Protein AF-A0A6J4KPB9-F1 (afdb_monomer_lite)

Secondary structure (DSSP, 8-state):
--------S-EEEEEETT-SSS-HHHHHHHHHHHHHTT--EEEEEETT--TTHHHHHHHHHHHHHHHHHH--

Radius of gyration: 13.34 Å; chains: 1; bounding box: 31×35×29 Å

Structure (mmCIF, N/CA/C/O backbone):
data_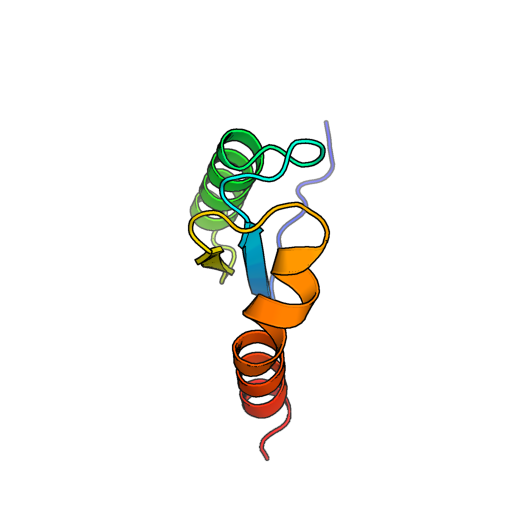AF-A0A6J4KPB9-F1
#
_entry.id   AF-A0A6J4KPB9-F1
#
loop_
_atom_site.group_PDB
_atom_site.id
_atom_site.type_symbol
_atom_site.label_atom_id
_atom_site.label_alt_id
_atom_site.label_comp_id
_atom_site.label_asym_id
_atom_site.label_entity_id
_atom_site.label_seq_id
_atom_site.pdbx_PDB_ins_code
_atom_site.Cartn_x
_atom_site.Cartn_y
_atom_site.Cartn_z
_atom_site.occupancy
_atom_site.B_iso_or_equiv
_atom_site.auth_seq_id
_atom_site.auth_comp_id
_atom_site.auth_asym_id
_atom_site.auth_atom_id
_atom_site.pdbx_PDB_model_num
ATOM 1 N N . MET A 1 1 ? -1.474 25.169 8.597 1.00 45.59 1 MET A N 1
ATOM 2 C CA . MET A 1 1 ? -1.451 23.880 9.323 1.00 45.59 1 MET A CA 1
ATOM 3 C C . MET A 1 1 ? -2.444 22.960 8.646 1.00 45.59 1 MET A C 1
ATOM 5 O O . MET A 1 1 ? -3.615 23.309 8.606 1.00 45.59 1 MET A O 1
ATOM 9 N N . SER A 1 2 ? -2.004 21.850 8.050 1.00 58.16 2 SER A N 1
ATOM 10 C CA . SER A 1 2 ? -2.954 20.853 7.546 1.00 58.16 2 SER A CA 1
ATOM 11 C C . SER A 1 2 ? -3.800 20.367 8.730 1.00 58.16 2 SER A C 1
ATOM 13 O O . SER A 1 2 ? -3.203 20.025 9.756 1.00 58.16 2 SER A O 1
ATOM 15 N N . PRO A 1 3 ? -5.143 20.376 8.643 1.00 58.97 3 PRO A N 1
ATOM 16 C CA . PRO A 1 3 ? -5.991 19.843 9.705 1.00 58.97 3 PRO A CA 1
ATOM 17 C C . PRO A 1 3 ? -5.514 18.426 10.033 1.00 58.97 3 PRO A C 1
ATOM 19 O O . PRO A 1 3 ? -5.125 17.692 9.124 1.00 58.97 3 PRO A O 1
ATOM 22 N N . GLY A 1 4 ? -5.458 18.081 11.322 1.00 70.75 4 GLY A N 1
ATOM 23 C CA . GLY A 1 4 ? -4.945 16.801 11.818 1.00 70.75 4 GLY A CA 1
ATOM 24 C C . GLY A 1 4 ? -5.758 15.619 11.292 1.00 70.75 4 GLY A C 1
ATOM 25 O O . GLY A 1 4 ? -6.638 15.109 11.978 1.00 70.75 4 GLY A O 1
ATOM 26 N N . PHE A 1 5 ? -5.496 15.221 10.048 1.00 73.56 5 PHE A N 1
ATOM 27 C CA . PHE A 1 5 ? -6.167 14.120 9.383 1.00 73.56 5 PHE A CA 1
ATOM 28 C C . PHE A 1 5 ? -5.663 12.807 9.972 1.00 73.56 5 PHE A C 1
ATOM 30 O O . PHE A 1 5 ? -4.489 12.458 9.833 1.00 73.56 5 PHE A O 1
ATOM 37 N N . THR A 1 6 ? -6.576 12.081 10.609 1.00 86.25 6 THR A N 1
ATOM 38 C CA . THR A 1 6 ? -6.303 10.785 11.224 1.00 86.25 6 THR A CA 1
ATOM 39 C C . THR A 1 6 ? -7.250 9.748 10.646 1.00 86.25 6 THR A C 1
ATOM 41 O O . THR A 1 6 ? -8.472 9.880 10.744 1.00 86.25 6 THR A O 1
ATOM 44 N N . LEU A 1 7 ? -6.692 8.675 10.088 1.00 92.50 7 LEU A N 1
ATOM 45 C CA . LEU A 1 7 ? -7.464 7.498 9.706 1.00 92.50 7 LEU A CA 1
ATOM 46 C C . LEU A 1 7 ? -7.914 6.771 10.978 1.00 92.50 7 LEU A C 1
ATOM 48 O O . LEU A 1 7 ? -7.086 6.292 11.747 1.00 92.50 7 LEU A O 1
ATOM 52 N N . ARG A 1 8 ? -9.229 6.703 11.210 1.00 94.44 8 ARG A N 1
ATOM 53 C CA . ARG A 1 8 ? -9.817 6.072 12.412 1.00 94.44 8 ARG A CA 1
ATOM 54 C C . ARG A 1 8 ? -10.299 4.643 12.188 1.00 94.44 8 ARG A C 1
ATOM 56 O O . ARG A 1 8 ? -10.656 3.959 13.140 1.00 94.44 8 ARG A O 1
ATOM 63 N N . ARG A 1 9 ? -10.367 4.202 10.933 1.00 94.62 9 ARG A N 1
ATOM 64 C CA . ARG A 1 9 ? -10.839 2.868 10.557 1.00 94.62 9 ARG A CA 1
ATOM 65 C C . ARG A 1 9 ? -9.675 2.033 10.030 1.00 94.62 9 ARG A C 1
ATOM 67 O O . ARG A 1 9 ? -8.769 2.603 9.415 1.00 94.62 9 ARG A O 1
ATOM 74 N N . PRO A 1 10 ? -9.693 0.708 10.253 1.00 96.94 10 PRO A N 1
ATOM 75 C CA . PRO A 1 10 ? -8.671 -0.188 9.732 1.00 96.94 10 PRO A CA 1
ATOM 76 C C . PRO A 1 10 ? -8.425 0.032 8.230 1.00 96.94 10 PRO A C 1
ATOM 78 O O . PRO A 1 10 ? -9.333 -0.178 7.431 1.00 96.94 10 PRO A O 1
ATOM 81 N N . THR A 1 11 ? -7.211 0.437 7.845 1.00 97.50 11 THR A N 1
ATOM 82 C CA . THR A 1 11 ? -6.848 0.846 6.472 1.00 97.50 11 THR A CA 1
ATOM 83 C C . THR A 1 11 ? -5.721 -0.029 5.921 1.00 97.50 11 THR A C 1
ATOM 85 O O . THR A 1 11 ? -4.749 -0.284 6.630 1.00 97.50 11 THR A O 1
ATOM 88 N N . LEU A 1 12 ? -5.828 -0.477 4.667 1.00 98.38 12 LEU A N 1
ATOM 89 C CA . LEU A 1 12 ? -4.756 -1.157 3.936 1.00 98.38 12 LEU A CA 1
ATOM 90 C C . LEU A 1 12 ? -4.150 -0.189 2.927 1.00 98.38 12 LEU A C 1
ATOM 92 O O . LEU A 1 12 ? -4.867 0.422 2.141 1.00 98.38 12 LEU A O 1
ATOM 96 N N . ILE A 1 13 ? -2.826 -0.084 2.950 1.00 98.44 13 ILE A N 1
ATOM 97 C CA . ILE A 1 13 ? -2.027 0.594 1.934 1.00 98.44 13 ILE A CA 1
ATOM 98 C C . ILE A 1 13 ? -1.170 -0.472 1.251 1.00 98.44 13 ILE A C 1
ATOM 100 O O . ILE A 1 13 ? -0.475 -1.241 1.922 1.00 98.44 13 ILE A O 1
ATOM 104 N N . VAL A 1 14 ? -1.220 -0.513 -0.077 1.00 98.81 14 VAL A N 1
ATOM 105 C CA . VAL A 1 14 ? -0.397 -1.388 -0.917 1.00 98.81 14 VAL A CA 1
ATOM 106 C C . VAL A 1 14 ? 0.511 -0.531 -1.788 1.00 98.81 14 VAL A C 1
ATOM 108 O O . VAL A 1 14 ? 0.089 0.516 -2.267 1.00 98.81 14 VAL A O 1
ATOM 111 N N . GLN A 1 15 ? 1.764 -0.942 -1.954 1.00 98.81 15 GLN A N 1
ATOM 112 C CA . GLN A 1 15 ? 2.757 -0.160 -2.689 1.00 98.81 15 GLN A CA 1
ATOM 113 C C . GLN A 1 15 ? 3.711 -1.076 -3.449 1.00 98.81 15 GLN A C 1
ATOM 115 O O . GLN A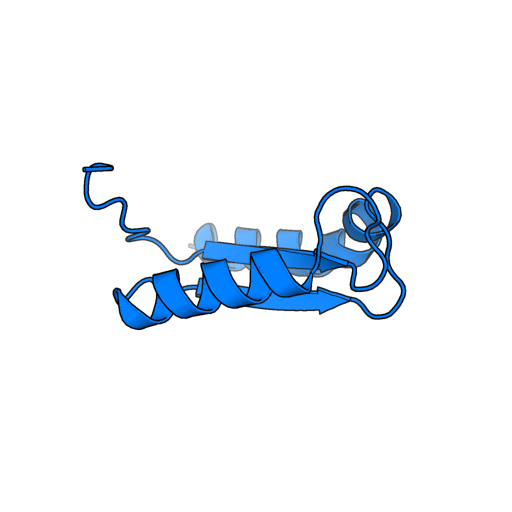 1 15 ? 4.277 -2.015 -2.881 1.00 98.81 15 GLN A O 1
ATOM 120 N N . GLY A 1 16 ? 3.919 -0.779 -4.729 1.00 98.75 16 GLY A N 1
ATOM 121 C CA . GLY A 1 16 ? 4.987 -1.387 -5.510 1.00 98.75 16 GLY A CA 1
ATOM 122 C C . GLY A 1 16 ? 6.336 -0.755 -5.173 1.00 98.75 16 GLY A C 1
ATOM 123 O O . GLY A 1 16 ? 6.431 0.465 -5.031 1.00 98.75 16 GLY A O 1
ATOM 124 N N . THR A 1 17 ? 7.386 -1.567 -5.014 1.00 98.69 17 THR A N 1
ATOM 125 C CA . THR A 1 17 ? 8.727 -1.050 -4.669 1.00 98.69 17 THR A CA 1
ATOM 126 C C . THR A 1 17 ? 9.488 -0.475 -5.865 1.00 98.69 17 THR A C 1
ATOM 128 O O . THR A 1 17 ? 10.550 0.104 -5.669 1.00 98.69 17 THR A O 1
ATOM 131 N N . ALA A 1 18 ? 8.986 -0.665 -7.087 1.00 98.62 18 ALA A N 1
ATOM 132 C CA . ALA A 1 18 ? 9.570 -0.167 -8.331 1.00 98.62 18 ALA A CA 1
ATOM 133 C C . ALA A 1 18 ? 8.658 0.866 -9.023 1.00 98.62 18 ALA A C 1
ATOM 135 O O . ALA A 1 18 ? 8.753 1.066 -10.229 1.00 98.62 18 ALA A O 1
ATOM 136 N N . ASP A 1 19 ? 7.744 1.496 -8.278 1.00 98.62 19 ASP A N 1
ATOM 137 C CA . ASP A 1 19 ? 6.851 2.532 -8.800 1.00 98.62 19 ASP A CA 1
ATOM 138 C C . ASP A 1 19 ? 7.639 3.826 -9.117 1.00 98.62 19 ASP A C 1
ATOM 140 O O . ASP A 1 19 ? 8.218 4.421 -8.200 1.00 98.62 19 ASP A O 1
ATOM 144 N N . PRO A 1 20 ? 7.678 4.273 -10.390 1.00 98.12 20 PRO A N 1
ATOM 145 C CA . PRO A 1 20 ? 8.409 5.476 -10.785 1.00 98.12 20 PRO A CA 1
ATOM 146 C C . PRO A 1 20 ? 7.623 6.778 -10.556 1.00 98.12 20 PRO A C 1
ATOM 148 O O . PRO A 1 20 ? 8.201 7.857 -10.669 1.00 98.12 20 PRO A O 1
ATOM 151 N N . PHE A 1 21 ? 6.322 6.704 -10.261 1.00 98.44 21 PHE A N 1
ATOM 152 C CA . PHE A 1 21 ? 5.434 7.862 -10.124 1.00 98.4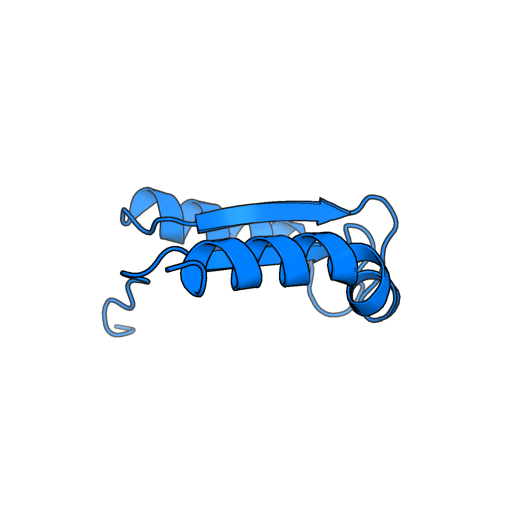4 21 PHE A CA 1
ATOM 153 C C . PHE A 1 21 ? 5.076 8.141 -8.663 1.00 98.44 21 PHE A C 1
ATOM 155 O O . PHE A 1 21 ? 5.066 9.293 -8.231 1.00 98.44 21 PHE A O 1
ATOM 162 N N . VAL A 1 22 ? 4.813 7.089 -7.886 1.00 98.00 22 VAL A N 1
ATOM 163 C CA . VAL A 1 22 ? 4.511 7.161 -6.454 1.00 98.00 22 VAL A CA 1
ATOM 164 C C . VAL A 1 22 ? 5.608 6.430 -5.696 1.00 98.00 22 VAL A C 1
ATOM 166 O O . VAL A 1 22 ? 5.572 5.218 -5.510 1.00 98.00 22 VAL A O 1
ATOM 169 N N . LEU A 1 23 ? 6.616 7.187 -5.271 1.00 98.25 23 LEU A N 1
ATOM 170 C CA . LEU A 1 23 ? 7.853 6.628 -4.734 1.00 98.25 23 LEU A CA 1
ATOM 171 C C . LEU A 1 23 ? 7.621 5.897 -3.401 1.00 98.25 23 LEU A C 1
ATOM 173 O O . LEU A 1 23 ? 7.207 6.506 -2.409 1.00 98.25 23 LEU A O 1
ATOM 177 N N . GLU A 1 24 ? 7.987 4.612 -3.344 1.00 98.44 24 GLU A N 1
ATOM 178 C CA . GLU A 1 24 ? 7.852 3.772 -2.140 1.00 98.44 24 GLU A CA 1
ATOM 179 C C . GLU A 1 24 ? 8.449 4.406 -0.872 1.00 98.44 24 GLU A C 1
ATOM 181 O O . GLU A 1 24 ? 7.765 4.383 0.158 1.00 98.44 24 GLU A O 1
ATOM 186 N N . PRO A 1 25 ? 9.637 5.050 -0.900 1.00 98.44 25 PRO A N 1
ATOM 187 C CA . PRO A 1 25 ? 10.200 5.646 0.308 1.00 98.44 25 PRO A CA 1
ATOM 188 C C . PRO A 1 25 ? 9.333 6.772 0.888 1.00 98.44 25 PRO A C 1
ATOM 190 O O . PRO A 1 25 ? 9.300 6.963 2.108 1.00 98.44 25 PRO A O 1
ATOM 193 N N . LEU A 1 26 ? 8.609 7.512 0.038 1.00 98.31 26 LEU A N 1
ATOM 194 C CA . LEU A 1 26 ? 7.698 8.571 0.479 1.00 98.31 26 LEU A CA 1
ATOM 195 C C . LEU A 1 26 ? 6.433 7.974 1.104 1.00 98.31 26 LEU A C 1
ATOM 197 O O . LEU A 1 26 ? 6.047 8.391 2.200 1.00 98.31 26 LEU A O 1
ATOM 201 N N . THR A 1 27 ? 5.847 6.948 0.479 1.00 98.19 27 THR A N 1
ATOM 202 C CA . THR A 1 27 ? 4.708 6.205 1.043 1.00 98.19 27 THR A CA 1
ATOM 203 C C . THR A 1 27 ? 5.075 5.568 2.386 1.00 98.19 27 THR A C 1
ATOM 205 O O . THR A 1 27 ? 4.320 5.678 3.351 1.00 98.19 27 THR A O 1
ATOM 208 N N . THR A 1 28 ? 6.273 4.990 2.508 1.00 98.56 28 THR A N 1
ATOM 209 C CA . THR A 1 28 ? 6.780 4.406 3.760 1.00 98.56 28 THR A CA 1
ATOM 210 C C . THR A 1 28 ? 6.869 5.440 4.886 1.00 98.56 28 THR A C 1
ATOM 212 O O . THR A 1 28 ? 6.420 5.176 6.006 1.00 98.56 28 THR A O 1
ATOM 215 N N . ARG A 1 29 ? 7.369 6.651 4.605 1.00 97.69 29 ARG A N 1
ATOM 216 C CA . ARG A 1 29 ? 7.392 7.753 5.587 1.00 97.69 29 ARG A CA 1
ATOM 217 C C . ARG A 1 29 ? 5.988 8.235 5.954 1.00 97.69 29 ARG A C 1
ATOM 219 O O . ARG A 1 29 ? 5.724 8.513 7.124 1.00 97.69 29 ARG A O 1
ATOM 226 N N . PHE A 1 30 ? 5.081 8.305 4.984 1.00 95.88 30 PHE A N 1
ATOM 227 C CA . PHE A 1 30 ? 3.686 8.662 5.231 1.00 95.88 30 PHE A CA 1
ATOM 228 C C . PHE A 1 30 ? 2.988 7.644 6.146 1.00 95.88 30 PHE A C 1
ATOM 230 O O . PHE A 1 30 ? 2.386 8.030 7.149 1.00 95.88 30 PHE A O 1
ATOM 237 N N . VAL A 1 31 ? 3.148 6.346 5.875 1.00 97.12 31 VAL A N 1
ATOM 238 C CA . VAL A 1 31 ? 2.637 5.257 6.724 1.00 97.12 31 VAL A CA 1
ATOM 239 C C . VAL A 1 31 ? 3.204 5.342 8.140 1.00 97.12 31 VAL A C 1
ATOM 241 O O . VAL A 1 31 ? 2.455 5.191 9.106 1.00 97.12 31 VAL A O 1
ATOM 244 N N . ALA A 1 32 ? 4.506 5.606 8.286 1.00 96.75 32 ALA A N 1
ATOM 245 C CA . ALA A 1 32 ? 5.129 5.765 9.599 1.00 96.75 32 ALA A CA 1
ATOM 246 C C . ALA A 1 32 ? 4.492 6.918 10.391 1.00 96.75 32 ALA A C 1
ATOM 248 O O . ALA A 1 32 ? 4.153 6.745 11.561 1.00 96.75 32 ALA A O 1
ATOM 249 N N . LYS A 1 33 ? 4.239 8.062 9.739 1.00 94.75 33 LYS A N 1
ATOM 250 C CA . LYS A 1 33 ? 3.541 9.201 10.353 1.00 94.75 33 LYS A CA 1
ATOM 251 C C . LYS A 1 33 ? 2.106 8.852 10.765 1.00 94.75 33 LYS A C 1
ATOM 253 O O . LYS A 1 33 ? 1.692 9.220 11.860 1.00 94.75 33 LYS A O 1
ATOM 258 N N . LEU A 1 34 ? 1.359 8.130 9.926 1.00 94.62 34 LEU A N 1
ATOM 259 C CA . LEU A 1 34 ? -0.000 7.682 10.255 1.00 94.62 34 LEU A CA 1
ATOM 260 C C . LEU A 1 34 ? -0.013 6.770 11.489 1.00 94.62 34 LEU A C 1
ATOM 262 O O . LEU A 1 34 ? -0.813 6.976 12.399 1.00 94.62 34 LEU A O 1
ATOM 266 N N . ARG A 1 35 ? 0.902 5.796 11.543 1.00 95.69 35 ARG A N 1
ATOM 267 C CA . ARG A 1 35 ? 1.033 4.874 12.681 1.00 95.69 35 ARG A CA 1
ATOM 268 C C . ARG A 1 35 ? 1.435 5.594 13.964 1.00 95.69 35 ARG A C 1
ATOM 270 O O . ARG A 1 35 ? 0.845 5.326 15.004 1.00 95.69 35 ARG A O 1
ATOM 277 N N . ALA A 1 36 ? 2.368 6.544 13.886 1.00 94.56 36 ALA A N 1
ATOM 278 C CA . ALA A 1 36 ? 2.740 7.385 15.024 1.00 94.56 36 ALA A CA 1
ATOM 279 C C . ALA A 1 36 ? 1.550 8.211 15.554 1.00 94.56 36 ALA A C 1
ATOM 281 O O . ALA A 1 36 ? 1.464 8.471 16.749 1.00 94.56 36 ALA A O 1
ATOM 282 N N . GLY A 1 37 ? 0.605 8.574 14.680 1.00 91.94 37 GLY A N 1
ATOM 283 C CA . GLY A 1 37 ? -0.663 9.217 15.041 1.00 91.94 37 GLY A CA 1
ATOM 284 C C . GLY A 1 37 ? -1.773 8.265 15.510 1.00 91.94 37 GLY A C 1
ATOM 285 O O . GLY A 1 37 ? -2.916 8.701 15.635 1.00 91.94 37 GLY A O 1
ATOM 286 N N . GLY A 1 38 ? -1.477 6.978 15.729 1.00 94.12 38 GLY A N 1
ATOM 287 C CA . GLY A 1 38 ? -2.432 5.975 16.216 1.00 94.12 38 GLY A CA 1
ATOM 288 C C . GLY A 1 38 ? -3.365 5.386 15.153 1.00 94.12 38 GLY A C 1
ATOM 289 O O . GLY A 1 38 ? -4.316 4.686 15.495 1.00 94.12 38 GLY A O 1
ATOM 290 N N . ALA A 1 39 ? -3.128 5.649 13.864 1.00 96.00 39 ALA A N 1
ATOM 291 C CA . ALA A 1 39 ? -3.972 5.104 12.808 1.00 96.00 39 ALA A CA 1
ATOM 292 C C . ALA A 1 39 ? -3.781 3.575 12.650 1.00 96.00 39 ALA A C 1
ATOM 294 O O . ALA A 1 39 ? -2.639 3.111 12.542 1.00 96.00 39 ALA A O 1
ATOM 295 N N . PRO A 1 40 ? -4.866 2.779 12.542 1.00 96.38 40 PRO A N 1
ATOM 296 C CA . PRO A 1 40 ? -4.799 1.330 12.346 1.00 96.38 40 PRO A CA 1
ATOM 297 C C . PRO A 1 40 ? -4.479 0.981 10.879 1.00 96.38 40 PRO A C 1
ATOM 299 O O . PRO A 1 40 ? -5.356 0.598 10.102 1.00 96.38 40 PRO A O 1
ATOM 302 N N . VAL A 1 41 ? -3.213 1.155 10.485 1.00 97.44 41 VAL A N 1
ATOM 303 C CA . VAL A 1 41 ? -2.735 0.986 9.100 1.00 97.44 41 VAL A CA 1
ATOM 304 C C . VAL A 1 41 ? -1.937 -0.308 8.917 1.00 97.44 41 VAL A C 1
ATOM 306 O O . VAL A 1 41 ? -0.835 -0.468 9.461 1.00 97.44 41 VAL A O 1
ATOM 309 N N . THR A 1 42 ? -2.433 -1.178 8.040 1.00 98.25 42 THR A N 1
ATOM 310 C CA . THR A 1 42 ? -1.671 -2.278 7.438 1.00 98.25 42 THR A CA 1
ATOM 311 C C . THR A 1 42 ? -0.986 -1.768 6.175 1.00 98.25 42 THR A C 1
ATOM 313 O O . THR A 1 42 ? -1.628 -1.163 5.323 1.00 98.25 42 THR A O 1
ATOM 316 N N . TYR A 1 43 ? 0.317 -2.011 6.043 1.00 98.50 43 TYR A N 1
ATOM 317 C CA . TYR A 1 43 ? 1.101 -1.594 4.881 1.00 98.50 43 TYR A CA 1
ATOM 318 C C . TYR A 1 43 ? 1.799 -2.803 4.270 1.00 98.50 43 TYR A C 1
ATOM 320 O O . TYR A 1 43 ? 2.615 -3.435 4.944 1.00 98.50 43 TYR A O 1
ATOM 328 N N . LYS A 1 44 ? 1.461 -3.133 3.019 1.00 98.75 44 LYS A N 1
ATOM 329 C CA . LYS A 1 44 ? 2.066 -4.237 2.265 1.00 98.75 44 LYS A CA 1
ATOM 330 C C . LYS A 1 44 ? 2.852 -3.688 1.080 1.00 98.75 44 LYS A C 1
ATOM 332 O O . LYS A 1 44 ? 2.359 -2.853 0.324 1.00 98.75 44 LYS A O 1
ATOM 337 N N . ARG A 1 45 ? 4.078 -4.178 0.919 1.00 98.62 45 ARG A N 1
ATOM 338 C CA . ARG A 1 45 ? 4.970 -3.805 -0.181 1.00 98.62 45 ARG A CA 1
ATOM 339 C C . ARG A 1 45 ? 5.169 -4.988 -1.107 1.00 98.62 45 ARG A C 1
ATOM 341 O O . ARG A 1 45 ? 5.364 -6.103 -0.632 1.00 98.62 45 ARG A O 1
ATOM 348 N N . TYR A 1 46 ? 5.150 -4.726 -2.405 1.00 98.69 46 TYR A N 1
ATOM 349 C CA . TYR A 1 46 ? 5.251 -5.751 -3.436 1.00 98.69 46 TYR A CA 1
ATOM 350 C C . TYR A 1 46 ? 6.539 -5.530 -4.213 1.00 98.69 46 TYR A C 1
ATOM 352 O O . TYR A 1 46 ? 6.677 -4.559 -4.963 1.00 98.69 46 TYR A O 1
ATOM 360 N N . ALA A 1 47 ? 7.494 -6.432 -3.994 1.00 98.62 47 ALA A N 1
ATOM 361 C CA . ALA A 1 47 ? 8.818 -6.350 -4.588 1.00 98.62 47 ALA A CA 1
ATOM 362 C C . ALA A 1 47 ? 8.737 -6.333 -6.122 1.00 98.62 47 ALA A C 1
ATOM 364 O O . ALA A 1 47 ? 8.063 -7.163 -6.741 1.00 98.62 47 ALA A O 1
ATOM 365 N N . GLY A 1 48 ? 9.408 -5.354 -6.728 1.00 98.56 48 GLY A N 1
ATOM 366 C CA . GLY A 1 48 ? 9.498 -5.189 -8.179 1.00 98.56 48 GLY A CA 1
ATOM 367 C C . GLY A 1 48 ? 8.182 -4.831 -8.874 1.00 98.56 48 GLY A C 1
ATOM 368 O O . GLY A 1 48 ? 8.162 -4.765 -10.097 1.00 98.56 48 GLY A O 1
ATOM 369 N N . ALA A 1 49 ? 7.086 -4.625 -8.138 1.00 98.75 49 ALA A N 1
ATOM 370 C CA . ALA A 1 49 ? 5.868 -4.086 -8.725 1.00 98.75 49 ALA A CA 1
ATOM 371 C C . ALA A 1 49 ? 6.049 -2.582 -8.971 1.00 98.75 49 ALA A C 1
ATOM 373 O O . ALA A 1 49 ? 6.549 -1.863 -8.103 1.00 98.75 49 ALA A O 1
ATOM 374 N N . ASP A 1 50 ? 5.644 -2.134 -10.149 1.00 98.69 50 ASP A N 1
ATOM 375 C CA . ASP A 1 50 ? 5.532 -0.730 -10.532 1.00 98.69 50 ASP A CA 1
ATOM 376 C C . ASP A 1 50 ? 4.119 -0.185 -10.247 1.00 98.69 50 ASP A C 1
ATOM 378 O O . ASP A 1 50 ? 3.283 -0.861 -9.637 1.00 98.69 50 ASP A O 1
ATOM 382 N N . HIS A 1 51 ? 3.853 1.031 -10.727 1.00 98.50 51 HIS A N 1
ATOM 383 C CA . HIS A 1 51 ? 2.585 1.736 -10.550 1.00 98.50 51 HIS A CA 1
ATOM 384 C C . HIS A 1 51 ? 1.354 0.984 -11.074 1.00 98.50 51 HIS A C 1
ATOM 386 O O . HIS A 1 51 ? 0.259 1.118 -10.533 1.00 98.50 51 HIS A O 1
ATOM 392 N N . PHE A 1 52 ? 1.512 0.184 -12.130 1.00 98.44 52 PHE A N 1
ATOM 393 C CA . PHE A 1 52 ? 0.391 -0.479 -12.796 1.00 98.44 52 PHE A CA 1
ATOM 394 C C . PHE A 1 52 ? 0.257 -1.935 -12.356 1.00 98.44 52 PHE A C 1
ATOM 396 O O . PHE A 1 52 ? -0.841 -2.431 -12.102 1.00 98.44 52 PHE A O 1
ATOM 403 N N . THR A 1 53 ? 1.379 -2.637 -12.231 1.00 98.62 53 THR A N 1
ATOM 404 C CA . THR A 1 53 ? 1.424 -4.047 -11.838 1.00 98.62 53 THR A CA 1
ATOM 405 C C . THR A 1 53 ? 1.022 -4.256 -10.383 1.00 98.62 53 THR A C 1
ATOM 407 O O . THR A 1 53 ? 0.467 -5.312 -10.073 1.00 98.62 53 THR A O 1
ATOM 410 N N . ILE A 1 54 ? 1.228 -3.267 -9.500 1.00 98.62 54 ILE A N 1
ATOM 411 C CA . ILE A 1 54 ? 0.749 -3.324 -8.112 1.00 98.62 54 ILE A CA 1
ATOM 412 C C . ILE A 1 54 ? -0.764 -3.533 -8.029 1.00 98.62 54 ILE A C 1
ATOM 414 O O . ILE A 1 54 ? -1.200 -4.276 -7.157 1.00 98.62 54 ILE A O 1
ATOM 418 N N . ILE A 1 55 ? -1.545 -2.959 -8.954 1.00 97.75 55 ILE A N 1
ATOM 419 C CA . ILE A 1 55 ? -3.012 -3.063 -8.962 1.00 97.75 55 ILE A CA 1
ATOM 420 C C . ILE A 1 55 ? -3.416 -4.539 -8.986 1.00 97.75 55 ILE A C 1
ATOM 422 O O . ILE A 1 55 ? -4.035 -5.024 -8.049 1.00 97.75 55 ILE A O 1
ATOM 426 N N . ARG A 1 56 ? -2.948 -5.286 -9.994 1.00 98.44 56 ARG A N 1
ATOM 427 C CA . ARG A 1 56 ? -3.255 -6.720 -10.134 1.00 98.44 56 ARG A CA 1
ATOM 428 C C . ARG A 1 56 ? -2.578 -7.578 -9.068 1.00 98.44 56 ARG A C 1
ATOM 430 O O . ARG A 1 56 ? -3.149 -8.557 -8.604 1.00 98.44 56 ARG A O 1
ATOM 437 N N . ARG A 1 57 ? -1.341 -7.250 -8.681 1.00 98.69 57 ARG A N 1
ATOM 438 C CA . ARG A 1 57 ? -0.590 -8.044 -7.690 1.00 98.69 57 ARG A CA 1
ATOM 439 C C . ARG A 1 57 ? -1.186 -7.951 -6.287 1.00 98.69 57 ARG A C 1
ATOM 441 O O . ARG A 1 57 ? -1.018 -8.883 -5.507 1.00 98.69 57 ARG A O 1
ATOM 448 N N . ALA A 1 58 ? -1.861 -6.851 -5.972 1.00 98.69 58 ALA A N 1
ATOM 44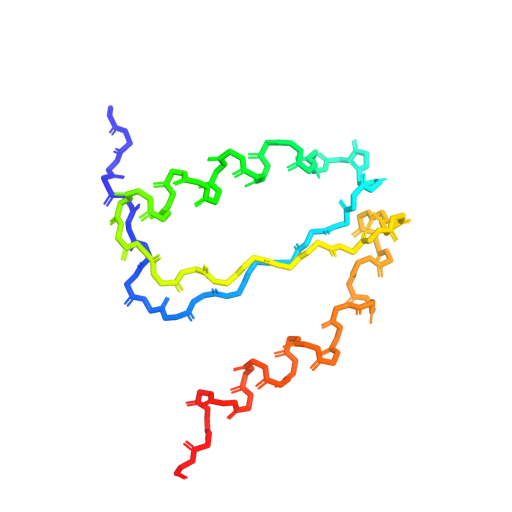9 C CA . ALA A 1 58 ? -2.499 -6.639 -4.683 1.00 98.69 58 ALA A CA 1
ATOM 450 C C . ALA A 1 58 ? -3.946 -7.161 -4.608 1.00 98.69 58 ALA A C 1
ATOM 452 O O . ALA A 1 58 ? -4.487 -7.200 -3.504 1.00 98.69 58 ALA A O 1
ATOM 453 N N . ASP A 1 59 ? -4.562 -7.584 -5.721 1.00 98.38 59 ASP A N 1
ATOM 454 C CA . ASP A 1 59 ? -5.996 -7.924 -5.798 1.00 98.38 59 ASP A CA 1
ATOM 455 C C . ASP A 1 59 ? -6.458 -8.872 -4.684 1.00 98.38 59 ASP A C 1
ATOM 457 O O . ASP A 1 59 ? -7.425 -8.580 -3.981 1.00 98.38 59 ASP A O 1
ATOM 461 N N . ALA A 1 60 ? -5.750 -9.986 -4.476 1.00 98.25 60 ALA A N 1
ATOM 462 C CA . ALA A 1 60 ? -6.127 -10.976 -3.466 1.00 98.25 60 ALA A CA 1
ATOM 463 C C . ALA A 1 60 ? -6.094 -10.401 -2.039 1.00 98.25 60 ALA A C 1
ATOM 465 O O . ALA A 1 60 ? -6.981 -10.679 -1.234 1.00 98.25 60 ALA A O 1
ATOM 466 N N . ASP A 1 61 ? -5.102 -9.564 -1.734 1.00 98.38 61 ASP A N 1
ATOM 467 C CA . ASP A 1 61 ? -4.956 -8.941 -0.419 1.00 98.38 61 ASP A CA 1
ATOM 468 C C . ASP A 1 61 ? -5.986 -7.840 -0.184 1.00 98.38 61 ASP A C 1
ATOM 470 O O . ASP A 1 61 ? -6.511 -7.710 0.922 1.00 98.38 61 ASP A O 1
ATOM 474 N N . VAL A 1 62 ? -6.292 -7.057 -1.220 1.00 98.12 62 VAL A N 1
ATOM 475 C CA . VAL A 1 62 ? -7.356 -6.051 -1.176 1.00 98.12 62 VAL A CA 1
ATOM 476 C C . VAL A 1 62 ? -8.706 -6.732 -0.978 1.00 98.12 62 VAL A C 1
ATOM 478 O O . VAL A 1 62 ? -9.476 -6.313 -0.114 1.00 98.12 62 VAL A O 1
ATOM 481 N N . LEU A 1 63 ? -8.986 -7.810 -1.713 1.00 97.81 63 LEU A N 1
ATOM 482 C CA . LEU A 1 63 ? -10.236 -8.550 -1.580 1.00 97.81 63 LEU A CA 1
ATOM 483 C C . LEU A 1 63 ? -10.373 -9.186 -0.193 1.00 97.81 63 LEU A C 1
ATOM 485 O O . LEU A 1 63 ? -11.413 -9.013 0.440 1.00 97.81 63 LEU A O 1
ATOM 489 N N . ALA A 1 64 ? -9.329 -9.853 0.308 1.00 97.69 64 ALA A N 1
ATOM 490 C CA . ALA A 1 64 ? -9.322 -10.428 1.654 1.00 97.69 64 ALA A CA 1
ATOM 491 C C . ALA A 1 64 ? -9.536 -9.350 2.726 1.00 97.69 64 ALA A C 1
ATOM 493 O O . ALA A 1 64 ? -10.379 -9.493 3.611 1.00 97.69 64 ALA A O 1
ATOM 494 N N . PHE A 1 65 ? -8.841 -8.217 2.598 1.00 97.31 65 PHE A N 1
ATOM 495 C CA . PHE A 1 65 ? -9.022 -7.080 3.489 1.00 97.31 65 PHE A CA 1
ATOM 496 C C . PHE A 1 65 ? -10.468 -6.586 3.502 1.00 97.31 65 PHE A C 1
ATOM 498 O O . PHE A 1 65 ? -11.001 -6.336 4.580 1.00 97.31 65 PHE A O 1
ATOM 505 N N . LEU A 1 66 ? -11.105 -6.434 2.337 1.00 96.50 66 LEU A N 1
ATOM 506 C CA . LEU A 1 66 ? -12.498 -5.993 2.248 1.00 96.50 66 LEU A CA 1
ATOM 507 C C . LEU A 1 66 ? -13.447 -7.033 2.851 1.00 96.50 66 LEU A C 1
ATOM 509 O O . LEU A 1 66 ? -14.305 -6.669 3.655 1.00 96.50 66 LEU A O 1
ATOM 513 N N . GLN A 1 67 ? -13.265 -8.314 2.525 1.00 96.75 67 GLN A N 1
ATOM 514 C CA . GLN A 1 67 ? -14.066 -9.412 3.070 1.00 96.75 67 GLN A CA 1
ATOM 515 C C . GLN A 1 67 ? -14.066 -9.406 4.601 1.00 96.75 67 GLN A C 1
ATOM 517 O O . GLN A 1 67 ? -15.139 -9.479 5.191 1.00 96.75 67 GLN A O 1
ATOM 522 N N . ASP A 1 68 ? -12.913 -9.209 5.245 1.00 95.19 68 ASP A N 1
ATOM 523 C CA . ASP A 1 68 ? -12.814 -9.144 6.709 1.00 95.19 68 ASP A 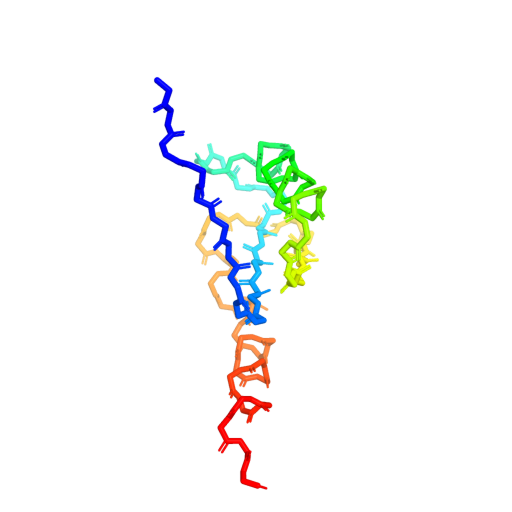CA 1
ATOM 524 C C . ASP A 1 68 ? -13.639 -8.008 7.342 1.00 95.19 68 ASP A C 1
ATOM 526 O O . ASP A 1 68 ? -14.024 -8.115 8.503 1.00 95.19 68 ASP A O 1
ATOM 530 N N . ARG A 1 69 ? -13.930 -6.914 6.619 1.00 92.62 69 ARG A N 1
ATOM 531 C CA . ARG A 1 69 ? -14.781 -5.818 7.140 1.00 92.62 69 ARG A CA 1
ATOM 532 C C . ARG A 1 69 ? -16.267 -6.046 6.907 1.00 92.62 69 ARG A C 1
ATOM 534 O O . ARG A 1 69 ? -17.077 -5.471 7.629 1.00 92.62 69 ARG A O 1
ATOM 541 N N . PHE A 1 70 ? -16.618 -6.800 5.871 1.00 90.25 70 PHE A N 1
ATOM 542 C CA . PHE A 1 70 ? -18.010 -7.038 5.486 1.00 90.25 70 PHE A CA 1
ATOM 543 C C . PHE A 1 70 ? -18.530 -8.405 5.929 1.00 90.25 70 PHE A C 1
ATOM 545 O O . PHE A 1 70 ? -19.714 -8.696 5.751 1.00 90.25 70 PHE A O 1
ATOM 552 N N . ARG A 1 71 ? -17.668 -9.239 6.519 1.00 83.56 71 ARG A N 1
ATOM 553 C CA . ARG A 1 71 ? -18.073 -10.476 7.177 1.00 83.56 71 ARG A CA 1
ATOM 554 C C . ARG A 1 71 ? -18.984 -10.125 8.356 1.00 83.56 71 ARG A C 1
ATOM 556 O O . ARG A 1 71 ? -18.617 -9.308 9.196 1.00 83.56 71 ARG A O 1
ATOM 563 N N . ARG A 1 72 ? -20.189 -10.694 8.344 1.00 57.25 72 ARG A N 1
ATOM 564 C CA . ARG A 1 72 ? -21.143 -10.622 9.456 1.00 57.25 72 ARG A CA 1
ATOM 565 C C . ARG A 1 72 ? -20.693 -11.521 10.594 1.00 57.25 72 ARG A C 1
ATOM 567 O O . ARG A 1 72 ? -20.166 -12.612 10.275 1.00 57.25 72 ARG A O 1
#

Sequence (72 aa):
MSPGFTLRRPTLIVQGTADPFVLEPLTTRFVAKLRAGGAPVTYKRYAGADHFTIIRRADADVLAFLQDRFRR

Organism: NCBI:txid246130

pLDDT: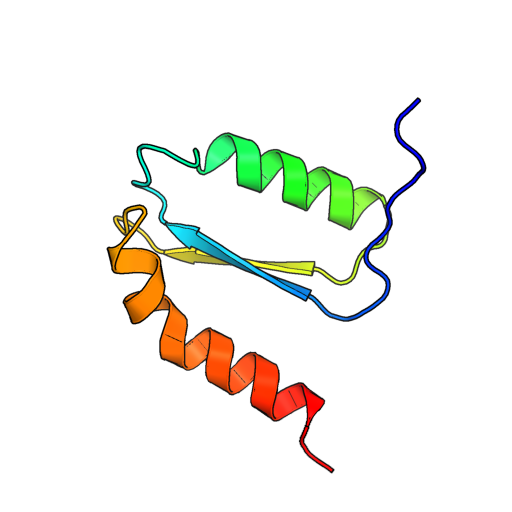 mean 93.88, std 10.71, range [45.59, 98.81]

Foldseek 3Di:
DPPPDAAADQEEAEEECAEPPDHPVVVVVVVVVNVVVVHNYDYYYDYRDYPPNSVVVCVVVVVVVVCVVPPD

InterPro domains:
  IPR001375 Peptidase S9, prolyl oligopeptidase, catalytic domain [PF00326] (8-68)
  IPR029058 Alpha/Beta hydrolase fold [G3DSA:3.40.50.1820] (4-72)
  IPR029058 Alpha/Beta hydrolase fold [SSF53474] (7-70)